Protein AF-A0A8H5ZUM3-F1 (afdb_monomer_lite)

InterPro domains:
  IPR021860 Peptidase S12, Pab87-related, C-terminal [PF11954] (28-129)

Sequence (135 aa):
GKVEGRRAALARARERLYPEVPCPVVLPALGIQEYGGRYWHPGYGGMELVVGADGEGLIGDRLCQEFSMLIVMEHVSGEFWLARLQEKNKDPRDHEVVRAEFRLGPDGVREVGVGLEPTMNGELIWFQRIEQSST

Structure (mmCIF, N/CA/C/O backbone):
data_AF-A0A8H5ZUM3-F1
#
_entry.id   AF-A0A8H5ZUM3-F1
#
loop_
_atom_site.group_PDB
_atom_site.id
_atom_site.type_symbol
_atom_site.label_atom_id
_atom_site.label_alt_id
_atom_site.label_comp_id
_atom_site.label_asym_id
_atom_site.label_entity_id
_atom_site.label_seq_id
_atom_site.pdbx_PDB_ins_code
_atom_site.Cartn_x
_atom_site.Cartn_y
_atom_site.Cartn_z
_atom_site.occupancy
_atom_site.B_iso_or_equiv
_atom_site.auth_seq_id
_atom_site.auth_comp_id
_atom_site.auth_asym_id
_atom_site.auth_atom_id
_atom_site.pdbx_PDB_model_num
ATOM 1 N N . GLY A 1 1 ? 16.540 -9.719 -23.676 1.00 77.00 1 GLY A N 1
ATOM 2 C CA . GLY A 1 1 ? 17.548 -10.126 -22.646 1.00 77.00 1 GLY A CA 1
ATOM 3 C C . GLY A 1 1 ? 16.947 -10.181 -21.238 1.00 77.00 1 GLY A C 1
ATOM 4 O O . GLY A 1 1 ? 15.783 -9.838 -21.094 1.00 77.00 1 GLY A O 1
ATOM 5 N N . LYS A 1 2 ? 17.688 -10.581 -20.182 1.00 76.69 2 LYS A N 1
ATOM 6 C CA . LYS A 1 2 ? 17.141 -10.732 -18.800 1.00 76.69 2 LYS A CA 1
ATOM 7 C C . LYS A 1 2 ? 16.467 -9.454 -18.258 1.00 76.69 2 LYS A C 1
ATOM 9 O O . LYS A 1 2 ? 15.422 -9.538 -17.623 1.00 76.69 2 LYS A O 1
ATOM 14 N N . VAL A 1 3 ? 17.030 -8.280 -18.560 1.00 81.56 3 VAL A N 1
ATOM 15 C CA . VAL A 1 3 ? 16.475 -6.960 -18.183 1.00 81.56 3 VAL A CA 1
ATOM 16 C C . VAL A 1 3 ? 15.137 -6.684 -18.876 1.00 81.56 3 VAL A C 1
ATOM 18 O O . VAL A 1 3 ? 14.167 -6.287 -18.243 1.00 81.56 3 VAL A O 1
ATOM 21 N N . GLU A 1 4 ? 15.068 -6.945 -20.176 1.00 83.88 4 GLU A N 1
ATOM 22 C CA . GLU A 1 4 ? 13.864 -6.749 -20.989 1.00 83.88 4 GLU A CA 1
ATOM 23 C C . GLU A 1 4 ? 12.719 -7.672 -20.551 1.00 83.88 4 GLU A C 1
ATOM 25 O O . GLU A 1 4 ? 11.582 -7.226 -20.429 1.00 83.88 4 GLU A O 1
ATOM 30 N N . GLY A 1 5 ? 13.035 -8.927 -20.208 1.00 89.31 5 GLY A N 1
ATOM 31 C CA . GLY A 1 5 ? 12.064 -9.864 -19.641 1.00 89.31 5 GLY A CA 1
ATOM 32 C C . GLY A 1 5 ? 11.490 -9.388 -18.302 1.00 89.31 5 GLY A C 1
ATOM 33 O O . GLY A 1 5 ? 10.281 -9.466 -18.094 1.00 89.31 5 GLY A O 1
ATOM 34 N N . ARG A 1 6 ? 12.327 -8.826 -17.416 1.00 89.38 6 ARG A N 1
ATOM 35 C CA . ARG A 1 6 ? 11.865 -8.236 -16.147 1.00 89.38 6 ARG A CA 1
ATOM 36 C C . ARG A 1 6 ? 10.946 -7.038 -16.379 1.00 89.38 6 ARG A C 1
ATOM 38 O O . ARG A 1 6 ? 9.878 -6.977 -15.781 1.00 89.38 6 ARG A O 1
ATOM 45 N N . ARG A 1 7 ? 11.317 -6.116 -17.269 1.00 93.19 7 ARG A N 1
ATOM 46 C CA . ARG A 1 7 ? 10.486 -4.941 -17.589 1.00 93.19 7 ARG A CA 1
ATOM 47 C C . ARG A 1 7 ? 9.143 -5.336 -18.201 1.00 93.19 7 ARG A C 1
ATOM 49 O O . ARG A 1 7 ? 8.120 -4.772 -17.829 1.00 93.19 7 ARG A O 1
ATOM 56 N N . ALA A 1 8 ? 9.120 -6.350 -19.068 1.00 91.50 8 ALA A N 1
ATOM 57 C CA . ALA A 1 8 ? 7.873 -6.903 -19.595 1.00 91.50 8 ALA A CA 1
ATOM 58 C C . ALA A 1 8 ? 6.989 -7.511 -18.489 1.00 91.50 8 ALA A C 1
ATOM 60 O O . ALA A 1 8 ? 5.770 -7.349 -18.518 1.00 91.50 8 ALA A O 1
ATOM 61 N N . ALA A 1 9 ? 7.590 -8.169 -17.491 1.00 91.06 9 ALA A N 1
ATOM 62 C CA . ALA A 1 9 ? 6.862 -8.706 -16.342 1.00 91.06 9 ALA A CA 1
ATOM 63 C C . ALA A 1 9 ? 6.303 -7.608 -15.418 1.00 91.06 9 ALA A C 1
ATOM 65 O O . ALA A 1 9 ? 5.196 -7.763 -14.905 1.00 91.06 9 ALA A O 1
ATOM 66 N N . LEU A 1 10 ? 7.032 -6.502 -15.228 1.00 94.12 10 LEU A N 1
ATOM 67 C CA . LEU A 1 10 ? 6.560 -5.332 -14.477 1.00 94.12 10 LEU A CA 1
ATOM 68 C C . LEU A 1 10 ? 5.418 -4.608 -15.203 1.00 94.12 10 LEU A C 1
ATOM 70 O O . LEU A 1 10 ? 4.454 -4.189 -14.568 1.00 94.12 10 LEU A O 1
ATOM 74 N N . ALA A 1 11 ? 5.483 -4.517 -16.533 1.00 92.56 11 ALA A N 1
ATOM 75 C CA . ALA A 1 11 ? 4.420 -3.922 -17.344 1.00 92.56 11 ALA A CA 1
ATOM 76 C C . ALA A 1 11 ? 3.098 -4.710 -17.284 1.00 92.56 11 ALA A C 1
ATOM 78 O O . ALA A 1 11 ? 2.040 -4.123 -17.464 1.00 92.56 11 ALA A O 1
ATOM 79 N N . ARG A 1 12 ? 3.158 -6.020 -17.007 1.00 95.00 12 ARG A N 1
ATOM 80 C CA . ARG A 1 12 ? 1.996 -6.917 -16.847 1.00 95.00 12 ARG A CA 1
ATOM 81 C C . ARG A 1 12 ? 1.747 -7.312 -15.391 1.00 95.00 12 ARG A C 1
ATOM 83 O O . ARG A 1 12 ? 1.259 -8.404 -15.096 1.00 95.00 12 ARG A O 1
ATOM 90 N N . ALA A 1 13 ? 2.198 -6.483 -14.450 1.00 95.56 13 ALA A N 1
ATOM 91 C CA . ALA A 1 13 ? 2.144 -6.831 -13.038 1.00 95.56 13 ALA A CA 1
ATOM 92 C C . ALA A 1 13 ? 0.705 -6.969 -12.531 1.00 95.56 13 ALA A C 1
ATOM 94 O O . ALA A 1 13 ? 0.452 -7.876 -11.746 1.00 95.56 13 ALA A O 1
ATOM 95 N N . ARG A 1 14 ? -0.235 -6.139 -13.007 1.00 95.88 14 ARG A N 1
ATOM 96 C CA . ARG A 1 14 ? -1.648 -6.217 -12.610 1.00 95.88 14 ARG A CA 1
ATOM 97 C C . ARG A 1 14 ? -2.236 -7.587 -12.932 1.00 95.88 14 ARG A C 1
ATOM 99 O O . ARG A 1 1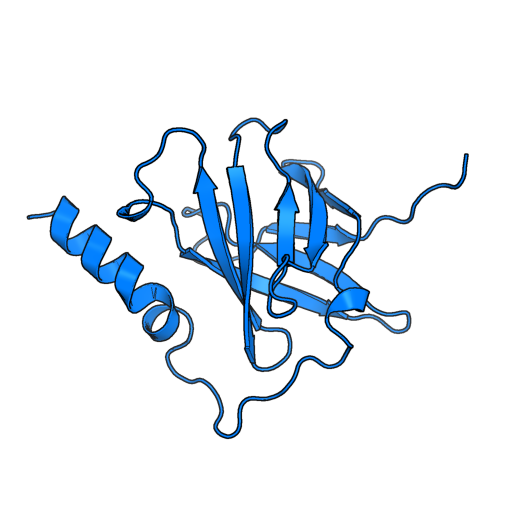4 ? -2.712 -8.260 -12.027 1.00 95.88 14 ARG A O 1
ATOM 106 N N . GLU A 1 15 ? -2.117 -8.035 -14.178 1.00 96.25 15 GLU A N 1
ATOM 107 C CA . GLU A 1 15 ? -2.651 -9.324 -14.634 1.00 96.25 15 GLU A CA 1
ATOM 108 C C . GLU A 1 15 ? -1.920 -10.506 -13.989 1.00 96.25 15 GLU A C 1
ATOM 110 O O . GLU A 1 15 ? -2.506 -11.558 -13.754 1.00 96.25 15 GLU A O 1
ATOM 115 N N . ARG A 1 16 ? -0.626 -10.350 -13.690 1.00 95.88 16 ARG A N 1
ATOM 116 C CA . ARG A 1 16 ? 0.174 -11.407 -13.062 1.00 95.88 16 ARG A CA 1
ATOM 117 C C . ARG A 1 16 ? -0.117 -11.563 -11.569 1.00 95.88 16 ARG A C 1
ATOM 119 O O . ARG A 1 16 ? -0.041 -12.675 -11.059 1.00 95.88 16 ARG A O 1
ATOM 126 N N . LEU A 1 17 ? -0.385 -10.463 -10.866 1.00 95.75 17 LEU A N 1
ATOM 127 C CA . LEU A 1 17 ? -0.669 -10.459 -9.428 1.00 95.75 17 LEU A CA 1
ATOM 128 C C . LEU A 1 17 ? -2.147 -10.727 -9.130 1.00 95.75 17 LEU A C 1
ATOM 130 O O . LEU A 1 17 ? -2.451 -11.340 -8.110 1.00 95.75 17 LEU A O 1
ATOM 134 N N . TYR A 1 18 ? -3.037 -10.304 -10.028 1.00 95.88 18 TYR A N 1
ATOM 135 C CA . TYR A 1 18 ? -4.481 -10.482 -9.934 1.00 95.88 18 TYR A CA 1
ATOM 136 C C . TYR A 1 18 ? -5.028 -11.034 -11.263 1.00 95.88 18 TYR A C 1
ATOM 138 O O . TYR A 1 18 ? -5.638 -10.294 -12.035 1.00 95.88 18 TYR A O 1
ATOM 146 N N . PRO A 1 19 ? -4.801 -12.327 -11.562 1.00 95.62 19 PRO A N 1
ATOM 147 C CA . PRO A 1 19 ? -5.248 -12.934 -12.819 1.00 95.62 19 PRO A CA 1
ATOM 148 C C . PRO A 1 19 ? -6.774 -13.076 -12.919 1.00 95.62 19 PRO A C 1
ATOM 150 O O . PRO A 1 19 ? -7.311 -13.166 -14.019 1.00 95.62 19 PRO A O 1
ATOM 153 N N . GLU A 1 20 ? -7.473 -13.079 -11.782 1.00 94.62 20 GLU A N 1
ATOM 154 C CA . GLU A 1 20 ? -8.915 -13.322 -11.681 1.00 94.62 20 GLU A CA 1
ATOM 155 C C . GLU A 1 20 ? -9.608 -12.159 -10.956 1.00 94.62 20 GLU A C 1
ATOM 157 O O . GLU A 1 20 ? -10.043 -12.276 -9.811 1.00 94.62 20 GLU A O 1
ATOM 162 N N . VAL A 1 21 ? -9.680 -10.995 -11.611 1.00 95.31 21 VAL A N 1
ATOM 163 C CA . VAL A 1 21 ? -10.431 -9.843 -11.086 1.00 95.31 21 VAL A CA 1
ATOM 164 C C . VAL A 1 21 ? -11.928 -10.020 -11.390 1.00 95.31 21 VAL A C 1
ATOM 166 O O . VAL A 1 21 ? -12.277 -10.266 -12.549 1.00 95.31 21 VAL A O 1
ATOM 169 N N . PRO A 1 22 ? -12.828 -9.877 -10.397 1.00 94.38 22 PRO A N 1
ATOM 170 C CA . PRO A 1 22 ? -14.271 -9.950 -10.619 1.00 94.38 22 PRO A CA 1
ATOM 171 C C . PRO A 1 22 ? -14.786 -8.929 -11.645 1.00 94.38 22 PRO A C 1
ATOM 173 O O . PRO A 1 22 ? -14.266 -7.818 -11.753 1.00 94.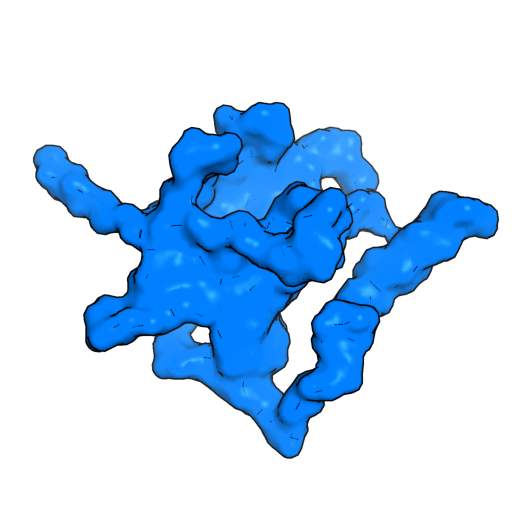38 22 PRO A O 1
ATOM 176 N N . CYS A 1 23 ? -15.854 -9.291 -12.362 1.00 92.50 23 CYS A N 1
ATOM 177 C CA . CYS A 1 23 ? -16.579 -8.406 -13.274 1.00 92.50 23 CYS A CA 1
ATOM 178 C C . CYS A 1 23 ? -18.087 -8.438 -12.937 1.00 92.50 23 CYS A C 1
ATOM 180 O O . CYS A 1 23 ? -18.709 -9.489 -13.108 1.00 92.50 23 CYS A O 1
ATOM 182 N N . PRO A 1 24 ? -18.689 -7.329 -12.458 1.00 93.19 24 PRO A N 1
ATOM 183 C CA . PRO A 1 24 ? -18.063 -6.020 -12.254 1.00 93.19 24 PRO A CA 1
ATOM 184 C C . PRO A 1 24 ? -17.034 -6.020 -11.112 1.00 93.19 24 PRO A C 1
ATOM 186 O O . PRO A 1 24 ? -17.103 -6.845 -10.200 1.00 93.19 24 PRO A O 1
ATOM 189 N N . VAL A 1 25 ? -16.088 -5.077 -11.172 1.00 95.81 25 VAL A N 1
ATOM 190 C CA . VAL A 1 25 ? -15.113 -4.836 -10.097 1.00 95.81 25 VAL A CA 1
ATOM 191 C C . VAL A 1 25 ? -15.864 -4.492 -8.813 1.00 95.81 25 VAL A C 1
ATOM 193 O O . VAL A 1 25 ? -16.780 -3.667 -8.823 1.00 95.81 25 VAL A O 1
ATOM 196 N N . VAL A 1 26 ? -15.474 -5.114 -7.701 1.00 97.44 26 VAL A N 1
ATOM 197 C CA . VAL A 1 26 ? -16.039 -4.791 -6.387 1.00 97.44 26 VAL A CA 1
ATOM 198 C C . VAL A 1 26 ? -15.418 -3.479 -5.922 1.00 97.44 26 VAL A C 1
ATOM 200 O O . VAL A 1 26 ? -14.196 -3.364 -5.895 1.00 97.44 26 VAL A O 1
ATOM 203 N N . LEU A 1 27 ? -16.229 -2.487 -5.564 1.00 96.31 27 LEU A N 1
ATOM 204 C CA . LEU A 1 27 ? -15.727 -1.221 -5.020 1.00 96.31 27 LEU A CA 1
ATOM 205 C C . LEU A 1 27 ? -15.102 -1.426 -3.625 1.00 96.31 27 LEU A C 1
ATOM 207 O O . LEU A 1 27 ? -15.473 -2.387 -2.943 1.00 96.31 27 LEU A O 1
ATOM 211 N N . PRO A 1 28 ? -14.180 -0.550 -3.182 1.00 95.94 28 PRO A N 1
ATOM 212 C CA . PRO A 1 28 ? -13.753 -0.533 -1.786 1.00 95.94 28 PRO A CA 1
ATOM 213 C C . PRO A 1 28 ? -14.963 -0.320 -0.868 1.00 95.94 28 PRO A C 1
ATOM 215 O O . PRO A 1 28 ? -15.919 0.365 -1.243 1.00 95.94 28 PRO A O 1
ATOM 218 N N . ALA A 1 29 ? -14.939 -0.897 0.333 1.00 97.12 29 ALA A N 1
ATOM 219 C CA . ALA A 1 29 ? -16.066 -0.779 1.258 1.00 97.12 29 ALA A CA 1
ATOM 220 C C . ALA A 1 29 ? -16.252 0.650 1.800 1.00 97.12 29 ALA A C 1
ATOM 222 O O . ALA A 1 29 ? -17.362 1.023 2.182 1.00 97.12 29 ALA A O 1
ATOM 223 N N . LEU A 1 30 ? -15.174 1.439 1.847 1.00 96.94 30 LEU A N 1
ATOM 224 C CA . LEU A 1 30 ? -15.166 2.819 2.330 1.00 96.94 30 LEU A CA 1
ATOM 225 C C . LEU A 1 30 ? -14.828 3.801 1.199 1.00 96.94 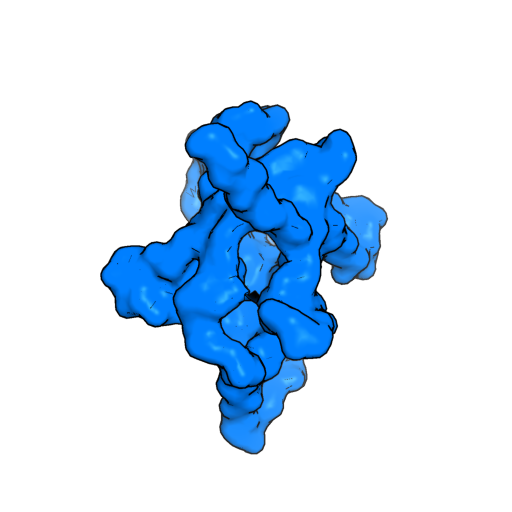30 LEU A C 1
ATOM 227 O O . LEU A 1 30 ? -14.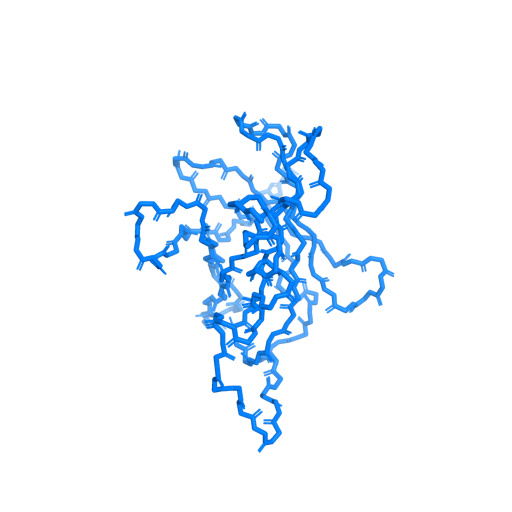326 3.424 0.141 1.00 96.94 30 LEU A O 1
ATOM 231 N N . GLY A 1 31 ? -15.072 5.092 1.430 1.00 95.94 31 GLY A N 1
ATOM 232 C CA . GLY A 1 31 ? -14.556 6.136 0.543 1.00 95.94 31 GLY A CA 1
ATOM 233 C C . GLY A 1 31 ? -13.027 6.192 0.597 1.00 95.94 31 GLY A C 1
ATOM 234 O O . GLY A 1 31 ? -12.443 5.972 1.653 1.00 95.94 31 GLY A O 1
ATOM 235 N N . ILE A 1 32 ? -12.367 6.533 -0.517 1.00 96.12 32 ILE A N 1
ATOM 236 C CA . ILE A 1 32 ? -10.892 6.511 -0.620 1.00 96.12 32 ILE A CA 1
ATOM 237 C C . ILE A 1 32 ? -10.179 7.327 0.476 1.00 96.12 32 ILE A C 1
ATOM 239 O O . ILE A 1 32 ? -9.105 6.948 0.933 1.00 96.12 32 ILE A O 1
ATOM 243 N N . GLN A 1 33 ? -10.807 8.405 0.955 1.00 96.19 33 GLN A N 1
ATOM 244 C CA . GLN A 1 33 ? -10.283 9.250 2.033 1.00 96.19 33 GLN A CA 1
ATOM 245 C C . GLN A 1 33 ? -10.115 8.491 3.361 1.00 96.19 33 GLN A C 1
ATOM 247 O O . GLN A 1 33 ? -9.183 8.768 4.110 1.00 96.19 33 GLN A O 1
ATOM 252 N N . GLU A 1 34 ? -10.962 7.494 3.630 1.00 97.00 34 GLU A N 1
ATOM 253 C CA . GLU A 1 34 ? -10.931 6.702 4.869 1.00 97.00 34 GLU A CA 1
ATOM 254 C C . GLU A 1 34 ? -9.709 5.775 4.952 1.00 97.00 34 GLU A C 1
ATOM 256 O O . GLU A 1 34 ? -9.296 5.374 6.041 1.00 97.00 34 GLU A O 1
ATOM 261 N N . TYR A 1 35 ? -9.101 5.460 3.805 1.00 97.56 35 TYR A N 1
ATOM 262 C CA . TYR A 1 35 ? -7.856 4.695 3.711 1.00 97.56 35 TYR A CA 1
ATOM 263 C C . TYR A 1 35 ? -6.613 5.552 3.952 1.00 97.56 35 TYR A C 1
ATOM 265 O O . TYR A 1 35 ? -5.527 5.016 4.198 1.00 97.56 35 TYR A O 1
ATOM 273 N N . GLY A 1 36 ? -6.762 6.877 3.927 1.00 96.38 36 GLY A N 1
ATOM 274 C CA . GLY A 1 36 ? -5.718 7.803 4.328 1.00 96.38 36 GLY A CA 1
ATOM 275 C C . GLY A 1 36 ? -5.387 7.707 5.820 1.00 96.38 36 GLY A C 1
ATOM 276 O O . GLY A 1 36 ? -6.168 7.227 6.653 1.00 96.38 36 GLY A O 1
ATOM 277 N N . GLY A 1 37 ? -4.196 8.183 6.166 1.00 95.56 37 GLY A N 1
ATOM 278 C CA . GLY A 1 37 ? -3.721 8.268 7.541 1.00 95.56 37 GLY A CA 1
ATOM 279 C C . GLY A 1 37 ? -2.332 7.677 7.732 1.00 95.56 37 GLY A C 1
ATOM 280 O O . GLY A 1 37 ? -1.625 7.339 6.782 1.00 95.56 37 GLY A O 1
ATOM 281 N N . ARG A 1 38 ? -1.928 7.572 8.998 1.00 96.56 38 ARG A N 1
ATOM 282 C CA . ARG A 1 38 ? -0.587 7.127 9.377 1.00 96.56 38 ARG A CA 1
ATOM 283 C C . ARG A 1 38 ? -0.605 5.659 9.759 1.00 96.56 38 ARG A C 1
ATOM 285 O O . ARG A 1 38 ? -1.450 5.213 10.532 1.00 96.56 38 ARG A O 1
ATOM 292 N N . TYR A 1 39 ? 0.376 4.939 9.244 1.00 97.38 39 TYR A N 1
ATOM 293 C CA . TYR A 1 39 ? 0.559 3.516 9.446 1.00 97.38 39 TYR A CA 1
ATOM 294 C C . TYR A 1 39 ? 1.973 3.245 9.948 1.00 97.38 39 TYR A C 1
ATOM 296 O O . TYR A 1 39 ? 2.921 3.932 9.562 1.00 97.38 39 TYR A O 1
ATOM 304 N N . TRP A 1 40 ? 2.136 2.253 10.818 1.00 97.31 40 TRP A N 1
ATOM 305 C CA . TRP A 1 40 ? 3.419 1.952 11.439 1.00 97.31 40 TRP A CA 1
ATOM 306 C C . TRP A 1 40 ? 3.665 0.454 11.588 1.00 97.31 40 TRP A C 1
ATOM 308 O O . TRP A 1 40 ? 2.755 -0.324 11.873 1.00 97.31 40 TRP A O 1
ATOM 318 N N . HIS A 1 41 ? 4.924 0.059 11.422 1.00 97.00 41 HIS A N 1
ATOM 319 C CA . HIS A 1 41 ? 5.396 -1.295 11.674 1.00 97.00 41 HIS A CA 1
ATOM 320 C C . HIS A 1 41 ? 6.753 -1.262 12.406 1.00 97.00 41 HIS A C 1
ATOM 322 O O . HIS A 1 41 ? 7.641 -0.513 11.988 1.00 97.00 41 HIS A O 1
ATOM 328 N N . PRO A 1 42 ? 6.986 -2.110 13.430 1.00 95.06 42 PRO A N 1
ATOM 329 C CA . PRO A 1 42 ? 8.198 -2.064 14.259 1.00 95.06 42 PRO A CA 1
ATOM 330 C C . PRO A 1 42 ? 9.507 -2.244 13.487 1.00 95.06 42 PRO A C 1
ATOM 332 O O . PRO A 1 42 ? 10.500 -1.605 13.812 1.00 95.06 42 PRO A O 1
ATOM 335 N N . GLY A 1 43 ? 9.507 -3.087 12.454 1.00 93.69 43 GLY A N 1
ATOM 336 C CA . GLY A 1 43 ? 10.686 -3.341 11.617 1.00 93.69 43 GLY A CA 1
ATOM 337 C C . GLY A 1 43 ? 10.787 -2.491 10.347 1.00 93.69 43 GLY A C 1
ATOM 338 O O . GLY A 1 43 ? 11.824 -2.510 9.704 1.00 93.69 43 GLY A O 1
ATOM 339 N N . TYR A 1 44 ? 9.728 -1.766 9.962 1.00 94.00 44 TYR A N 1
ATOM 340 C CA . TYR A 1 44 ? 9.676 -1.047 8.674 1.00 94.00 44 TYR A CA 1
ATOM 341 C C . TYR A 1 44 ? 9.339 0.444 8.834 1.00 94.00 44 TYR A C 1
ATOM 343 O O . TYR A 1 44 ? 9.226 1.160 7.838 1.00 94.00 44 TYR A O 1
ATOM 351 N N . GLY A 1 45 ? 9.174 0.933 10.061 1.00 94.50 45 GLY A N 1
ATOM 352 C CA . GLY A 1 45 ? 8.913 2.338 10.342 1.00 94.50 45 GLY A CA 1
ATOM 353 C C . GLY A 1 45 ? 7.518 2.803 9.919 1.00 94.50 45 GLY A C 1
ATOM 354 O O . GLY A 1 45 ? 6.583 2.012 9.778 1.00 94.50 45 GLY A O 1
ATOM 355 N N . GLY A 1 46 ? 7.388 4.119 9.760 1.00 94.19 46 GLY A N 1
ATOM 356 C CA . GLY A 1 46 ? 6.130 4.788 9.436 1.00 94.19 46 GLY A CA 1
ATOM 357 C C . GLY A 1 46 ? 5.875 4.922 7.935 1.00 94.19 46 GLY A C 1
ATOM 358 O O . GLY A 1 46 ? 6.806 4.949 7.128 1.00 94.19 46 GLY A O 1
ATOM 359 N N . MET A 1 47 ? 4.601 5.031 7.581 1.00 94.94 47 MET A N 1
ATOM 360 C CA . MET A 1 47 ? 4.105 5.369 6.253 1.00 94.94 47 MET A CA 1
ATOM 361 C C . MET A 1 47 ? 2.826 6.191 6.407 1.00 94.94 47 MET A C 1
ATOM 363 O O . MET A 1 47 ? 1.866 5.726 7.016 1.00 94.94 47 MET A O 1
ATOM 367 N N . GLU A 1 48 ? 2.804 7.403 5.865 1.00 95.94 48 GLU A N 1
ATOM 368 C CA . GLU A 1 48 ? 1.587 8.214 5.788 1.00 95.94 48 GLU A CA 1
ATOM 369 C C . GLU A 1 48 ? 0.989 8.086 4.391 1.00 95.94 48 GLU A C 1
ATOM 371 O O . GLU A 1 48 ? 1.667 8.396 3.413 1.00 95.94 48 GLU A O 1
ATOM 376 N N . LEU A 1 49 ? -0.248 7.589 4.309 1.00 97.62 49 LEU A N 1
ATOM 377 C CA . LEU A 1 49 ? -1.015 7.488 3.072 1.00 97.62 49 LEU A CA 1
ATOM 378 C C . LEU A 1 49 ? -1.913 8.715 2.921 1.00 97.62 49 LEU A C 1
ATOM 380 O O . LEU A 1 49 ? -2.706 9.028 3.812 1.00 97.62 49 LEU A O 1
ATOM 384 N N . VAL A 1 50 ? -1.834 9.360 1.763 1.00 97.75 50 VAL A N 1
ATOM 385 C CA . VAL A 1 50 ? -2.705 10.470 1.358 1.00 97.75 50 VAL A CA 1
ATOM 386 C C . VAL A 1 50 ? -3.344 10.166 0.010 1.00 97.75 50 VAL A C 1
ATOM 388 O O . VAL A 1 50 ? -2.783 9.412 -0.782 1.00 97.75 50 VAL A O 1
ATOM 391 N N . VAL A 1 51 ? -4.505 10.750 -0.277 1.00 97.75 51 VAL A N 1
ATOM 392 C CA . VAL A 1 51 ? -5.126 10.611 -1.600 1.00 97.75 51 VAL A CA 1
ATOM 393 C C . VAL A 1 51 ? -4.283 11.337 -2.647 1.00 97.75 51 VAL A C 1
ATOM 395 O O . VAL A 1 51 ? -3.823 12.459 -2.423 1.00 97.75 51 VAL A O 1
ATOM 398 N N . GLY A 1 52 ? -4.054 10.670 -3.778 1.00 94.75 52 GLY A N 1
ATOM 399 C CA . GLY A 1 52 ? -3.329 11.225 -4.914 1.00 94.75 52 GLY A CA 1
ATOM 400 C C . GLY A 1 52 ? -4.008 12.476 -5.471 1.00 94.75 52 GLY A C 1
ATOM 401 O O . GLY A 1 52 ? -5.205 12.691 -5.294 1.00 94.75 52 GLY A O 1
ATOM 402 N N . ALA A 1 53 ? -3.243 13.315 -6.172 1.00 90.62 53 ALA A N 1
ATOM 403 C CA . ALA A 1 53 ? -3.765 14.562 -6.739 1.00 90.62 53 ALA A CA 1
ATOM 404 C C . ALA A 1 53 ? -4.872 14.345 -7.793 1.00 90.62 53 ALA A C 1
ATOM 406 O O . ALA A 1 53 ? -5.657 15.254 -8.048 1.00 90.62 53 ALA A O 1
ATOM 407 N N . ASP A 1 54 ? -4.928 13.156 -8.396 1.00 89.69 54 ASP A N 1
ATOM 408 C CA . ASP A 1 54 ? -5.976 12.718 -9.323 1.00 89.69 54 ASP A CA 1
ATOM 409 C C . ASP A 1 54 ? -7.268 12.263 -8.620 1.00 89.69 54 ASP A C 1
ATOM 411 O O . ASP A 1 54 ? -8.313 12.180 -9.259 1.00 89.69 54 ASP A O 1
ATOM 415 N N . GLY A 1 55 ? -7.222 12.012 -7.309 1.00 90.00 55 GLY A N 1
ATOM 416 C CA . GLY A 1 55 ? -8.353 11.522 -6.525 1.00 90.00 55 GLY A CA 1
ATOM 417 C C . GLY A 1 55 ? -8.643 10.025 -6.677 1.00 90.00 55 GLY A C 1
ATOM 418 O O . GLY A 1 55 ? -9.623 9.557 -6.098 1.00 90.00 55 GLY A O 1
ATOM 419 N N . GLU A 1 56 ? -7.825 9.274 -7.421 1.00 88.12 56 GLU A N 1
ATOM 420 C CA . GLU A 1 56 ? -8.115 7.877 -7.786 1.00 88.12 56 GLU A CA 1
ATOM 421 C C . GLU A 1 56 ? -7.302 6.850 -6.982 1.00 88.12 56 GLU A C 1
ATOM 423 O O . GLU A 1 56 ? -7.705 5.692 -6.861 1.00 88.12 56 GLU A O 1
ATOM 428 N N . GLY A 1 57 ? -6.171 7.265 -6.405 1.00 95.75 57 GLY A N 1
ATOM 429 C CA . GLY A 1 57 ? -5.252 6.385 -5.680 1.00 95.75 57 GLY A CA 1
ATOM 430 C C . GLY A 1 57 ? -4.761 6.946 -4.348 1.00 95.75 57 GLY A C 1
ATOM 431 O O . GLY A 1 57 ? -5.158 8.027 -3.908 1.00 95.75 57 GLY A O 1
ATOM 432 N N . LEU A 1 58 ? -3.859 6.201 -3.708 1.00 98.38 58 LEU A N 1
ATOM 433 C CA . LEU A 1 58 ? -3.167 6.626 -2.488 1.00 98.38 58 LEU A CA 1
ATOM 434 C C . LEU A 1 58 ? -1.666 6.753 -2.747 1.00 98.38 58 LEU A C 1
ATOM 436 O O . LEU A 1 58 ? -1.090 5.998 -3.528 1.00 98.38 58 LEU A O 1
ATOM 440 N N . ILE A 1 59 ? -1.018 7.687 -2.063 1.00 98.25 59 ILE A N 1
ATOM 441 C CA . ILE A 1 59 ? 0.428 7.887 -2.089 1.00 98.25 59 ILE A CA 1
ATOM 442 C C . ILE A 1 59 ? 0.949 7.761 -0.661 1.00 98.25 59 ILE A C 1
ATOM 444 O O . ILE A 1 59 ? 0.499 8.475 0.230 1.00 98.25 59 ILE A O 1
ATOM 448 N N . GLY A 1 60 ? 1.902 6.855 -0.460 1.00 97.00 60 GLY A N 1
ATOM 449 C CA . GLY A 1 60 ? 2.622 6.645 0.786 1.00 97.00 60 GLY A CA 1
ATOM 450 C C . GLY A 1 60 ? 4.004 7.275 0.772 1.00 97.00 60 GLY A C 1
ATOM 451 O O . GLY A 1 60 ? 4.831 6.909 -0.068 1.00 97.00 60 GLY A O 1
ATOM 452 N N . ASP A 1 61 ? 4.282 8.168 1.722 1.00 93.19 61 ASP A N 1
ATOM 453 C CA . ASP A 1 61 ? 5.630 8.714 1.921 1.00 93.19 61 ASP A CA 1
ATOM 454 C C . ASP A 1 61 ? 6.473 7.785 2.809 1.00 93.19 61 ASP A C 1
ATOM 456 O O . ASP A 1 61 ? 6.124 7.486 3.956 1.00 93.19 61 ASP A O 1
ATOM 460 N N . ARG A 1 62 ? 7.602 7.317 2.263 1.00 94.44 62 ARG A N 1
ATOM 461 C CA . ARG A 1 62 ? 8.643 6.561 2.973 1.00 94.44 62 ARG A CA 1
ATOM 462 C C . ARG A 1 62 ? 10.046 7.078 2.647 1.00 94.44 62 ARG A C 1
ATOM 464 O O . ARG A 1 62 ? 11.021 6.330 2.709 1.00 94.44 62 ARG A O 1
ATOM 471 N N . LEU A 1 63 ? 10.186 8.357 2.305 1.00 92.50 63 LEU A N 1
ATOM 472 C CA . LEU A 1 63 ? 11.460 8.944 1.879 1.00 92.50 63 LEU A CA 1
ATOM 473 C C . LEU A 1 63 ? 12.523 8.962 2.987 1.00 92.50 63 LEU A C 1
ATOM 475 O O . LEU A 1 63 ? 13.713 8.895 2.682 1.00 92.50 63 LEU A O 1
ATOM 479 N N . CYS A 1 64 ? 12.104 8.996 4.253 1.00 89.75 64 CYS A N 1
ATOM 480 C CA . CYS A 1 64 ? 12.990 8.985 5.424 1.00 89.75 64 CYS A CA 1
ATOM 481 C C . CYS A 1 64 ? 13.324 7.576 5.953 1.00 89.75 64 CYS A C 1
ATOM 483 O O . CYS A 1 64 ? 13.957 7.465 7.000 1.00 89.75 64 CYS A O 1
ATOM 485 N N . GLN A 1 65 ? 12.875 6.511 5.283 1.00 89.38 65 GLN A N 1
ATOM 486 C CA . GLN A 1 65 ? 13.172 5.126 5.670 1.00 89.38 65 GLN A CA 1
ATOM 487 C C . GLN A 1 65 ? 14.469 4.628 5.006 1.00 89.38 65 GLN A C 1
ATOM 489 O O . GLN A 1 65 ? 14.985 5.279 4.099 1.00 89.38 65 GLN A O 1
ATOM 494 N N . GLU A 1 66 ? 14.983 3.466 5.438 1.00 86.69 66 GLU A N 1
ATOM 495 C CA . GLU A 1 66 ? 16.237 2.865 4.931 1.00 86.69 66 GLU A CA 1
ATOM 496 C C . GLU A 1 66 ? 16.289 2.803 3.397 1.00 86.69 66 GLU A C 1
ATOM 498 O O . GLU A 1 66 ? 17.278 3.200 2.781 1.00 86.69 66 GLU A O 1
ATOM 503 N N . PHE A 1 67 ? 15.182 2.387 2.781 1.00 85.94 67 PHE A N 1
ATOM 504 C CA . PHE A 1 67 ? 14.970 2.490 1.344 1.00 85.94 67 PHE A CA 1
ATOM 505 C C . PHE A 1 67 ? 14.009 3.644 1.055 1.00 85.94 67 PHE A C 1
ATOM 507 O O . PHE A 1 67 ? 12.791 3.496 1.179 1.00 85.94 67 PHE A O 1
ATOM 514 N N . SER A 1 68 ? 14.559 4.796 0.662 1.00 93.56 68 SER A N 1
ATOM 515 C CA . SER A 1 68 ? 13.772 5.979 0.306 1.00 93.56 68 SER A CA 1
ATOM 516 C C . SER A 1 68 ? 12.907 5.712 -0.927 1.00 93.56 68 SER A C 1
ATOM 518 O O . SER A 1 68 ? 13.420 5.583 -2.043 1.00 93.56 68 SER A O 1
ATOM 520 N N . MET A 1 69 ? 11.590 5.680 -0.743 1.00 95.56 69 MET A N 1
ATOM 521 C CA . MET A 1 69 ? 10.634 5.450 -1.826 1.00 95.56 69 MET A CA 1
ATOM 522 C C . MET A 1 69 ? 9.313 6.185 -1.593 1.00 95.56 69 MET A C 1
ATOM 524 O O . MET A 1 69 ? 8.958 6.483 -0.452 1.00 95.56 69 MET A O 1
ATOM 528 N N . LEU A 1 70 ? 8.575 6.421 -2.677 1.00 97.25 70 LEU A N 1
ATOM 529 C CA . LEU A 1 70 ? 7.132 6.654 -2.618 1.00 97.25 70 LEU A CA 1
ATOM 530 C C . LEU A 1 70 ? 6.402 5.350 -2.940 1.00 97.25 70 LEU A C 1
ATOM 532 O O . LEU A 1 70 ? 6.830 4.597 -3.817 1.00 97.25 70 LEU A O 1
ATOM 536 N N . ILE A 1 71 ? 5.292 5.094 -2.258 1.00 97.62 71 ILE A N 1
ATOM 537 C CA . ILE A 1 71 ? 4.412 3.960 -2.549 1.00 97.62 71 ILE A CA 1
ATOM 538 C C . ILE A 1 71 ? 3.155 4.497 -3.219 1.00 97.62 71 ILE A C 1
ATOM 540 O O . ILE A 1 71 ? 2.352 5.154 -2.573 1.00 97.62 71 ILE A O 1
ATOM 544 N N . VAL A 1 72 ? 2.976 4.229 -4.510 1.00 9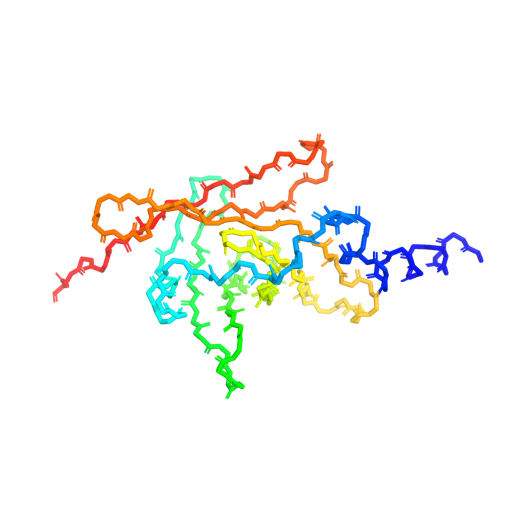7.94 72 VAL A N 1
ATOM 545 C CA . VAL A 1 72 ? 1.776 4.664 -5.245 1.00 97.94 72 VAL A CA 1
ATOM 546 C C . VAL A 1 72 ? 0.818 3.494 -5.365 1.00 97.94 72 VAL A C 1
ATOM 548 O O . VAL A 1 72 ? 1.189 2.459 -5.922 1.00 97.94 72 VAL A O 1
ATOM 551 N N . MET A 1 73 ? -0.389 3.649 -4.828 1.00 98.38 73 MET A N 1
ATOM 552 C CA . MET A 1 73 ? -1.378 2.588 -4.723 1.00 98.38 73 MET A CA 1
ATOM 553 C C . MET A 1 73 ? -2.560 2.815 -5.659 1.00 98.38 73 MET A C 1
ATOM 555 O O . MET A 1 73 ? -3.134 3.901 -5.693 1.00 98.38 73 MET A O 1
ATOM 559 N N . GLU A 1 74 ? -2.942 1.758 -6.369 1.00 97.38 74 GLU A N 1
ATOM 560 C CA . GLU A 1 74 ? -4.058 1.735 -7.319 1.00 97.38 74 GLU A CA 1
ATOM 561 C C . GLU A 1 74 ? -5.050 0.646 -6.909 1.00 97.38 74 GLU A C 1
ATOM 563 O O . GLU A 1 74 ? -4.650 -0.477 -6.577 1.00 97.38 74 GLU A O 1
ATOM 568 N N . HIS A 1 75 ? -6.343 0.967 -6.925 1.00 97.81 75 HIS A N 1
ATOM 569 C CA . HIS A 1 75 ? -7.384 0.011 -6.566 1.00 97.81 75 HIS A CA 1
ATOM 570 C C . HIS A 1 75 ? -7.490 -1.116 -7.600 1.00 97.81 75 HIS A C 1
ATOM 572 O O . HIS A 1 75 ? -7.415 -0.905 -8.816 1.00 97.81 75 HIS A O 1
ATOM 578 N N . VAL A 1 76 ? -7.672 -2.346 -7.114 1.00 97.62 76 VAL A N 1
ATOM 579 C CA . VAL A 1 76 ? -7.926 -3.504 -7.975 1.00 97.62 76 VAL A CA 1
ATOM 580 C C . VAL A 1 76 ? -9.370 -3.958 -7.856 1.00 97.62 76 VAL A C 1
ATOM 582 O O . VAL A 1 76 ? -10.078 -3.946 -8.859 1.00 97.62 76 VAL A O 1
ATOM 585 N N . SER A 1 77 ? -9.781 -4.402 -6.667 1.00 97.88 77 SER A N 1
ATOM 586 C CA . SER A 1 77 ? -11.145 -4.851 -6.360 1.00 97.88 77 SER A CA 1
ATOM 587 C C . SER A 1 77 ? -11.281 -5.074 -4.854 1.00 97.88 77 SER A C 1
ATOM 589 O O . SER A 1 77 ? -10.388 -5.650 -4.241 1.00 97.88 77 SER A O 1
ATOM 591 N N . GLY A 1 78 ? -12.402 -4.677 -4.253 1.00 97.50 78 GLY A N 1
ATOM 592 C CA . GLY A 1 78 ? -12.628 -4.758 -2.808 1.00 97.50 78 GLY A CA 1
ATOM 593 C C . GLY A 1 78 ? -11.492 -4.083 -2.043 1.00 97.50 78 GLY A C 1
ATOM 594 O O . GLY A 1 78 ? -11.128 -2.951 -2.352 1.00 97.50 78 GLY A O 1
ATOM 595 N N . GLU A 1 79 ? -10.878 -4.816 -1.117 1.00 98.00 79 GLU A N 1
ATOM 596 C CA . GLU A 1 79 ? -9.743 -4.339 -0.317 1.00 98.00 79 GLU A CA 1
ATOM 597 C C . GLU A 1 79 ? -8.373 -4.738 -0.892 1.00 98.00 79 GLU A C 1
ATOM 599 O O . GLU A 1 79 ? -7.361 -4.656 -0.196 1.00 98.00 79 GLU A O 1
ATOM 604 N N . PHE A 1 80 ? -8.326 -5.162 -2.160 1.00 98.06 80 PHE A N 1
ATOM 605 C CA . PHE A 1 80 ? -7.103 -5.528 -2.873 1.00 98.06 80 PHE A CA 1
ATOM 606 C C . PHE A 1 80 ? -6.636 -4.388 -3.780 1.00 98.06 80 PHE A C 1
ATOM 608 O O . PHE A 1 80 ? -7.407 -3.824 -4.563 1.00 98.06 80 PHE A O 1
ATOM 615 N N . TRP A 1 81 ? -5.347 -4.076 -3.683 1.00 98.25 81 TRP A N 1
ATOM 616 C CA . TRP A 1 81 ? -4.688 -2.947 -4.328 1.00 98.25 81 TRP A CA 1
ATOM 617 C C . TRP A 1 81 ? -3.362 -3.390 -4.961 1.00 98.25 81 TRP A C 1
ATOM 619 O O . TRP A 1 81 ? -2.774 -4.425 -4.621 1.00 98.25 81 TRP A O 1
ATOM 629 N N . LEU A 1 82 ? -2.869 -2.594 -5.901 1.00 97.88 82 LEU A N 1
ATOM 630 C CA . LEU A 1 82 ? -1.482 -2.635 -6.352 1.00 97.88 82 LEU A CA 1
ATOM 631 C C . LEU A 1 82 ? -0.698 -1.552 -5.632 1.00 97.88 82 LEU A C 1
ATOM 633 O O . LEU A 1 82 ? -1.228 -0.477 -5.391 1.00 97.88 82 LEU A O 1
ATOM 637 N N . ALA A 1 83 ? 0.572 -1.817 -5.355 1.00 98.12 83 ALA A N 1
ATOM 638 C CA . ALA A 1 83 ? 1.524 -0.826 -4.881 1.00 98.12 83 ALA A CA 1
ATOM 639 C C . ALA A 1 83 ? 2.727 -0.785 -5.824 1.00 98.12 83 ALA A C 1
ATOM 641 O O . ALA A 1 83 ? 3.392 -1.797 -6.049 1.00 98.12 83 ALA A O 1
ATOM 642 N N . ARG A 1 84 ? 3.024 0.392 -6.371 1.00 97.69 84 ARG A N 1
ATOM 643 C CA . ARG A 1 84 ? 4.253 0.661 -7.115 1.00 97.69 84 ARG A CA 1
ATOM 644 C C . ARG A 1 84 ? 5.282 1.271 -6.174 1.00 97.69 84 ARG A C 1
ATOM 646 O O . ARG A 1 84 ? 5.048 2.345 -5.622 1.00 97.69 84 ARG A O 1
ATOM 653 N N . LEU A 1 85 ? 6.418 0.597 -6.022 1.00 97.00 85 LEU A N 1
ATOM 654 C CA . LEU A 1 85 ? 7.521 1.014 -5.159 1.00 97.00 85 LEU A CA 1
ATOM 655 C C . LEU A 1 85 ? 8.465 1.919 -5.955 1.00 97.00 85 LEU A C 1
ATOM 657 O O . LEU A 1 85 ? 9.349 1.452 -6.682 1.00 97.00 85 LEU A O 1
ATOM 661 N N . GLN A 1 86 ? 8.248 3.227 -5.854 1.00 96.88 86 GLN A N 1
ATOM 662 C CA . GLN A 1 86 ? 9.041 4.232 -6.551 1.00 96.88 86 GLN A CA 1
ATOM 663 C C . GLN A 1 86 ? 10.299 4.566 -5.749 1.00 96.88 86 GLN A C 1
ATOM 665 O O . GLN A 1 86 ? 10.386 5.600 -5.086 1.00 96.88 86 GLN A O 1
ATOM 670 N N . GLU A 1 87 ? 11.270 3.655 -5.780 1.00 95.56 87 GLU A N 1
ATOM 671 C CA . GLU A 1 87 ? 12.577 3.865 -5.157 1.00 95.56 87 GLU A CA 1
ATOM 672 C C . GLU A 1 87 ? 13.285 5.084 -5.763 1.00 95.56 87 GLU A C 1
ATOM 674 O O . GLU A 1 87 ? 13.356 5.262 -6.989 1.00 95.56 87 GLU A O 1
ATOM 679 N N . LYS A 1 88 ? 13.840 5.926 -4.888 1.00 93.50 88 LYS A N 1
ATOM 680 C CA . LYS A 1 88 ? 14.588 7.116 -5.286 1.00 93.50 88 LYS A CA 1
ATOM 681 C C . LYS A 1 88 ? 15.797 6.715 -6.138 1.00 93.50 88 LYS A C 1
ATOM 683 O O . LYS A 1 88 ? 16.509 5.769 -5.822 1.00 93.50 88 LYS A O 1
ATOM 688 N N . ASN A 1 89 ? 16.056 7.477 -7.202 1.00 91.88 89 ASN A N 1
ATOM 689 C CA . ASN A 1 89 ? 17.151 7.257 -8.161 1.00 91.88 89 ASN A CA 1
ATOM 690 C C . ASN A 1 89 ? 17.054 5.963 -8.998 1.00 91.88 89 ASN A C 1
ATOM 692 O O . ASN A 1 89 ? 18.020 5.607 -9.673 1.00 91.88 89 ASN A O 1
ATOM 696 N N . LYS A 1 90 ? 15.908 5.272 -8.997 1.00 93.62 90 LYS A N 1
ATOM 697 C CA . LYS A 1 90 ? 15.666 4.092 -9.837 1.00 93.62 90 LYS A CA 1
ATOM 698 C C . LYS A 1 90 ? 14.919 4.477 -11.116 1.00 93.62 90 LYS A C 1
ATOM 700 O O . LYS A 1 90 ? 14.041 5.338 -11.085 1.00 93.62 90 LYS A O 1
ATOM 705 N N . ASP A 1 91 ? 15.263 3.840 -12.237 1.00 94.88 91 ASP A N 1
ATOM 706 C CA . ASP A 1 91 ? 14.533 4.001 -13.503 1.00 94.88 91 ASP A CA 1
ATOM 707 C C . ASP A 1 91 ? 13.057 3.614 -13.283 1.00 94.88 91 ASP A C 1
ATOM 709 O O . ASP A 1 91 ? 12.801 2.525 -12.760 1.00 94.88 91 ASP A O 1
ATOM 713 N N . PRO A 1 92 ? 12.082 4.451 -13.683 1.00 93.19 92 PRO A N 1
ATOM 714 C CA . PRO A 1 92 ? 10.662 4.161 -13.482 1.00 93.19 92 PRO A CA 1
ATOM 715 C C . PRO A 1 92 ? 10.200 2.817 -14.057 1.00 93.19 92 PRO A C 1
ATOM 717 O O . PRO A 1 92 ? 9.263 2.205 -13.549 1.00 93.19 92 PRO A O 1
ATOM 720 N N . ARG A 1 93 ? 10.869 2.318 -15.104 1.00 93.00 93 ARG A N 1
ATOM 721 C CA . ARG A 1 93 ? 10.567 1.015 -15.722 1.00 93.00 93 ARG A CA 1
ATOM 722 C C . ARG A 1 93 ? 11.000 -0.169 -14.865 1.00 93.00 93 ARG A C 1
ATOM 724 O O . ARG A 1 93 ? 10.577 -1.290 -15.134 1.00 93.00 93 ARG A O 1
ATOM 731 N N . ASP A 1 94 ? 11.861 0.079 -13.885 1.00 94.88 94 ASP A N 1
ATOM 732 C CA . ASP A 1 94 ? 12.404 -0.919 -12.972 1.00 94.88 94 ASP A CA 1
ATOM 733 C C . ASP A 1 94 ? 11.781 -0.817 -11.566 1.00 94.88 94 ASP A C 1
ATOM 735 O O . ASP A 1 94 ? 12.133 -1.610 -10.689 1.00 94.88 94 ASP A O 1
ATOM 739 N N . HIS A 1 95 ? 10.858 0.129 -11.334 1.00 95.94 95 HIS A N 1
ATOM 740 C CA . HIS A 1 95 ? 10.059 0.189 -10.105 1.00 95.94 95 HIS A CA 1
ATOM 741 C C . HIS A 1 95 ? 9.245 -1.091 -9.941 1.00 95.94 95 HIS A C 1
ATOM 743 O O . HIS A 1 95 ? 8.527 -1.508 -10.853 1.00 95.94 95 HIS A O 1
ATOM 749 N N . GLU A 1 96 ? 9.357 -1.704 -8.765 1.00 95.69 96 GLU A N 1
ATOM 750 C CA . GLU A 1 96 ? 8.609 -2.917 -8.457 1.00 95.69 96 GLU A CA 1
ATOM 751 C C . GLU A 1 96 ? 7.117 -2.605 -8.344 1.00 95.69 96 GLU A C 1
ATOM 753 O O . GLU A 1 96 ? 6.717 -1.529 -7.893 1.00 95.69 96 GLU A O 1
ATOM 758 N N . VAL A 1 97 ? 6.295 -3.566 -8.755 1.00 97.00 97 VAL A N 1
ATOM 759 C CA . VAL A 1 97 ? 4.845 -3.528 -8.571 1.00 97.00 97 VAL A CA 1
ATOM 760 C C . VAL A 1 97 ? 4.463 -4.770 -7.790 1.00 97.00 97 VAL A C 1
ATOM 762 O O . VAL A 1 97 ? 4.745 -5.891 -8.221 1.00 97.00 97 VAL A O 1
ATOM 765 N N . VAL A 1 98 ? 3.849 -4.557 -6.635 1.00 97.25 98 VAL A N 1
ATOM 766 C CA . VAL A 1 98 ? 3.565 -5.587 -5.636 1.00 97.25 98 VAL A CA 1
ATOM 767 C C . VAL A 1 98 ? 2.102 -5.529 -5.212 1.00 97.25 98 VAL A C 1
ATOM 769 O O . VAL A 1 98 ? 1.382 -4.576 -5.520 1.00 97.25 98 VAL A O 1
ATOM 772 N N . ARG A 1 99 ? 1.644 -6.575 -4.520 1.00 98.12 99 ARG A N 1
ATOM 773 C CA . ARG A 1 99 ? 0.314 -6.585 -3.907 1.00 98.12 99 ARG A CA 1
ATOM 774 C C . ARG A 1 99 ? 0.293 -5.656 -2.700 1.00 98.12 99 ARG A C 1
ATOM 776 O O . ARG A 1 99 ? 1.278 -5.565 -1.961 1.00 98.12 99 ARG A O 1
ATOM 783 N N . ALA A 1 100 ? -0.849 -5.021 -2.499 1.00 98.50 100 ALA A N 1
ATOM 784 C CA . ALA A 1 100 ? -1.194 -4.367 -1.258 1.00 98.50 100 ALA A CA 1
ATOM 785 C C . ALA A 1 100 ? -2.651 -4.654 -0.902 1.00 98.50 100 ALA A C 1
ATOM 787 O O . ALA A 1 100 ? -3.475 -4.894 -1.783 1.00 98.50 100 ALA A O 1
ATOM 788 N N . GLU A 1 101 ? -2.959 -4.659 0.386 1.00 98.50 101 GLU A N 1
ATOM 789 C CA . GLU A 1 101 ? -4.286 -5.001 0.889 1.00 98.50 101 GLU A CA 1
ATOM 790 C C . GLU A 1 101 ? -4.618 -4.166 2.117 1.00 98.50 101 GLU A C 1
ATOM 792 O O . GLU A 1 101 ? -3.741 -3.879 2.928 1.00 98.50 101 GLU A O 1
ATOM 797 N N . PHE A 1 102 ? -5.888 -3.819 2.286 1.00 98.62 102 PHE A N 1
ATOM 798 C CA . PHE A 1 102 ? -6.367 -3.214 3.523 1.00 98.62 102 PHE A CA 1
ATOM 799 C C . PHE A 1 102 ? -7.160 -4.222 4.341 1.00 98.62 102 PHE A C 1
ATOM 801 O O . PHE A 1 102 ? -7.882 -5.068 3.814 1.00 98.62 102 PHE A O 1
ATOM 808 N N . ARG A 1 103 ? -7.045 -4.117 5.663 1.00 98.50 103 ARG A N 1
ATOM 809 C CA . ARG A 1 103 ? -7.910 -4.840 6.596 1.00 98.50 103 ARG A CA 1
ATOM 810 C C . ARG A 1 103 ? -8.756 -3.853 7.364 1.00 98.50 103 ARG A C 1
ATOM 812 O O . ARG A 1 103 ? -8.244 -2.947 8.025 1.00 98.50 103 ARG A O 1
ATOM 819 N N . LEU A 1 104 ? -10.059 -4.077 7.299 1.00 97.88 104 LEU A N 1
ATOM 820 C CA . LEU A 1 104 ? -11.049 -3.273 7.996 1.00 97.88 104 LEU A CA 1
ATOM 821 C C . LEU A 1 104 ? -11.354 -3.866 9.381 1.00 97.88 104 LEU A C 1
ATOM 823 O O . LEU A 1 104 ?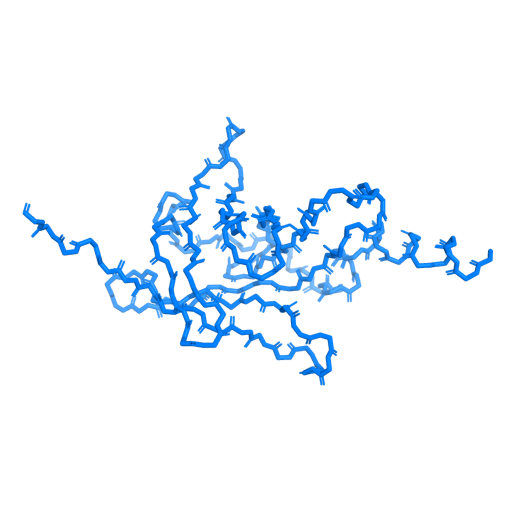 -11.157 -5.055 9.664 1.00 97.88 104 LEU A O 1
ATOM 827 N N . GLY A 1 105 ? -11.802 -3.006 10.280 1.00 94.62 105 GLY A N 1
ATOM 828 C CA . GLY A 1 105 ? -12.385 -3.328 11.573 1.00 94.62 105 GLY A CA 1
ATOM 829 C C . GLY A 1 105 ? -13.727 -2.621 11.752 1.00 94.62 105 GLY A C 1
ATOM 830 O O . GLY A 1 105 ? -14.179 -1.934 10.838 1.00 94.62 105 GLY A O 1
ATOM 831 N N . PRO A 1 106 ? -14.357 -2.771 12.929 1.00 92.75 106 PRO A N 1
ATOM 832 C CA . PRO A 1 106 ? -15.639 -2.131 13.229 1.00 92.75 106 PRO A CA 1
ATOM 833 C C . PRO A 1 106 ? -15.623 -0.605 13.054 1.00 92.75 106 PRO A C 1
ATOM 835 O O . PRO A 1 106 ? -16.619 -0.039 12.621 1.00 92.75 106 PRO A O 1
ATOM 838 N N . ASP A 1 107 ? -14.478 0.026 13.331 1.00 89.38 107 ASP A N 1
ATOM 839 C CA . ASP A 1 107 ? -14.309 1.485 13.343 1.00 89.38 107 ASP A CA 1
ATOM 840 C C . ASP A 1 107 ? -13.617 2.034 12.077 1.00 89.38 107 ASP A C 1
ATOM 842 O O . ASP A 1 107 ? -13.219 3.195 12.036 1.00 89.38 107 ASP A O 1
ATOM 846 N N . GLY A 1 108 ? -13.441 1.206 11.039 1.00 95.00 108 GLY A N 1
ATOM 847 C CA . GLY A 1 108 ? -12.796 1.594 9.779 1.00 95.00 108 GLY A CA 1
ATOM 848 C C . GLY A 1 108 ? -11.498 0.838 9.500 1.00 95.00 108 GLY A C 1
ATOM 849 O O . GLY A 1 108 ? -11.344 -0.326 9.875 1.00 95.00 108 GLY A O 1
ATOM 850 N N . VAL A 1 109 ? -10.562 1.466 8.788 1.00 97.56 109 VAL A N 1
ATOM 851 C CA . VAL A 1 109 ? -9.300 0.821 8.391 1.00 97.56 109 VAL A CA 1
ATOM 852 C C . VAL A 1 109 ? -8.425 0.547 9.616 1.00 97.56 109 VAL A C 1
ATOM 854 O O . VAL A 1 109 ? -8.209 1.435 10.436 1.00 97.56 109 VAL A O 1
ATOM 857 N N . ARG A 1 110 ? -7.898 -0.677 9.739 1.00 97.62 110 ARG A N 1
ATOM 858 C CA . ARG A 1 110 ? -7.003 -1.079 10.840 1.00 97.62 110 ARG A CA 1
ATOM 859 C C . ARG A 1 110 ? -5.572 -1.307 10.401 1.00 97.62 110 ARG A C 1
ATOM 861 O O . ARG A 1 110 ? -4.655 -0.973 11.140 1.00 97.62 110 ARG A O 1
ATOM 868 N N . GLU A 1 111 ? -5.373 -1.886 9.224 1.00 98.19 111 GLU A N 1
ATOM 869 C CA . GLU A 1 111 ? -4.039 -2.235 8.740 1.00 98.19 111 GLU A CA 1
ATOM 870 C C . GLU A 1 111 ? -3.947 -2.059 7.228 1.00 98.19 111 GLU A C 1
ATOM 872 O O . GLU A 1 111 ? -4.934 -2.248 6.509 1.00 98.19 111 GLU A O 1
ATOM 877 N N . VAL A 1 112 ? -2.734 -1.778 6.757 1.00 98.62 112 VAL A N 1
ATOM 878 C CA . VAL A 1 112 ? -2.355 -1.872 5.346 1.00 98.62 112 VAL A CA 1
ATOM 879 C C . VAL A 1 112 ? -1.199 -2.856 5.203 1.00 98.62 112 VAL A C 1
ATOM 881 O O . VAL A 1 112 ? -0.167 -2.735 5.862 1.00 98.62 112 VAL A O 1
ATOM 884 N N . GLY A 1 113 ? -1.387 -3.861 4.361 1.00 98.56 113 GLY A N 1
ATOM 885 C CA . GLY A 1 113 ? -0.382 -4.836 3.975 1.00 98.56 113 GLY A CA 1
ATOM 886 C C . GLY A 1 113 ? 0.286 -4.407 2.678 1.00 98.56 113 GLY A C 1
ATOM 887 O O . GLY A 1 113 ? -0.409 -4.078 1.721 1.00 98.56 113 GLY A O 1
ATOM 888 N N . VAL A 1 114 ? 1.618 -4.440 2.612 1.00 98.25 114 VAL A N 1
ATOM 889 C CA . VAL A 1 114 ? 2.376 -4.187 1.374 1.00 98.25 114 VAL A CA 1
ATOM 890 C C . VAL A 1 114 ? 3.442 -5.264 1.191 1.00 98.25 114 VAL A C 1
ATOM 892 O O . VAL A 1 114 ? 4.179 -5.584 2.125 1.00 98.25 114 VAL A O 1
ATOM 895 N N . GLY A 1 115 ? 3.546 -5.825 -0.013 1.00 97.31 115 GLY A N 1
ATOM 896 C CA . GLY A 1 115 ? 4.563 -6.824 -0.353 1.00 97.31 115 GLY A CA 1
ATOM 897 C C . GLY A 1 115 ? 5.956 -6.210 -0.507 1.00 97.31 115 GLY A C 1
ATOM 898 O O . GLY A 1 115 ? 6.421 -6.037 -1.626 1.00 97.31 115 GLY A O 1
ATOM 899 N N . LEU A 1 116 ? 6.609 -5.847 0.600 1.00 94.81 116 LEU A N 1
ATOM 900 C CA . LEU A 1 116 ? 7.919 -5.177 0.588 1.00 94.81 116 LEU A CA 1
ATOM 901 C C . LEU A 1 116 ? 9.114 -6.137 0.540 1.00 94.81 116 LEU A C 1
ATOM 903 O O . LEU A 1 116 ? 10.200 -5.715 0.153 1.00 94.81 116 LEU A O 1
ATOM 907 N N . GLU A 1 117 ? 8.930 -7.402 0.921 1.00 92.62 117 GLU A N 1
ATOM 908 C CA . GLU A 1 117 ? 10.010 -8.388 1.014 1.00 92.62 117 GLU A CA 1
ATOM 909 C C . GLU A 1 117 ? 9.822 -9.521 -0.013 1.00 92.62 117 GLU A C 1
ATOM 911 O O . GLU A 1 117 ? 8.957 -10.384 0.166 1.00 92.62 117 GLU A O 1
ATOM 916 N N . PRO A 1 118 ? 10.627 -9.566 -1.094 1.00 87.62 118 PRO A N 1
ATOM 917 C CA . PRO A 1 118 ? 10.525 -10.606 -2.117 1.00 87.62 118 PRO A CA 1
ATOM 918 C C . PRO A 1 118 ? 10.722 -12.032 -1.589 1.00 87.62 118 PRO A C 1
ATOM 920 O O . PRO A 1 118 ? 10.198 -12.976 -2.180 1.00 87.62 118 PRO A O 1
ATOM 923 N N . THR A 1 119 ? 11.476 -12.208 -0.499 1.00 90.31 119 THR A N 1
ATOM 924 C CA . THR A 1 119 ? 11.751 -13.532 0.085 1.00 90.31 119 THR A CA 1
ATOM 925 C C . THR A 1 119 ? 10.590 -14.102 0.901 1.00 90.31 119 THR A C 1
ATOM 927 O O . THR A 1 119 ? 10.596 -15.290 1.217 1.00 90.31 119 THR A O 1
ATOM 930 N N . MET A 1 120 ? 9.553 -13.305 1.174 1.00 89.62 120 MET A N 1
ATOM 931 C CA . MET A 1 120 ? 8.366 -13.726 1.924 1.00 89.62 120 MET A CA 1
ATOM 932 C C . MET A 1 120 ? 7.282 -14.394 1.058 1.00 89.62 120 MET A C 1
ATOM 934 O O . MET A 1 120 ? 6.143 -14.538 1.487 1.00 89.62 120 MET A O 1
ATOM 938 N N . ASN A 1 121 ? 7.607 -14.820 -0.169 1.00 86.81 121 ASN A N 1
ATOM 939 C CA . ASN A 1 121 ? 6.739 -15.644 -1.028 1.00 86.81 121 ASN A CA 1
ATOM 940 C C . ASN A 1 121 ? 5.293 -15.126 -1.197 1.00 86.81 121 ASN A C 1
ATOM 942 O O . ASN A 1 121 ? 4.355 -15.908 -1.340 1.00 86.81 121 ASN A O 1
ATOM 946 N N . GLY A 1 122 ? 5.114 -13.803 -1.226 1.00 84.88 122 GLY A N 1
ATOM 947 C CA . GLY A 1 122 ? 3.809 -13.164 -1.413 1.00 84.88 122 GLY A CA 1
ATOM 948 C C . GLY A 1 122 ? 3.059 -12.827 -0.124 1.00 84.88 122 GLY A C 1
ATOM 949 O O . GLY A 1 122 ? 1.970 -12.262 -0.215 1.00 84.88 122 GLY A O 1
ATOM 950 N N . GLU A 1 123 ? 3.623 -13.110 1.053 1.00 95.25 123 GLU A N 1
ATOM 951 C CA . GLU A 1 123 ? 3.131 -12.526 2.301 1.00 95.25 123 GLU A CA 1
ATOM 952 C C . GLU A 1 123 ? 3.362 -11.006 2.323 1.00 95.25 123 GLU A C 1
ATOM 954 O O . GLU A 1 123 ? 4.297 -10.474 1.717 1.00 95.25 123 GLU A O 1
ATOM 959 N N . LEU A 1 124 ? 2.475 -10.297 3.023 1.00 98.12 124 LEU A N 1
ATOM 960 C CA . LEU A 1 124 ? 2.493 -8.840 3.120 1.00 98.12 124 LEU A CA 1
ATOM 961 C C . LEU A 1 124 ? 3.069 -8.397 4.466 1.00 98.12 124 LEU A C 1
ATOM 963 O O . LEU A 1 124 ? 2.789 -9.003 5.501 1.00 98.12 124 LEU A O 1
ATOM 967 N N . ILE A 1 125 ? 3.812 -7.291 4.459 1.00 97.56 125 ILE A N 1
ATOM 968 C CA . ILE A 1 125 ? 4.195 -6.576 5.677 1.00 97.56 125 ILE A CA 1
ATOM 969 C C . ILE A 1 125 ? 3.014 -5.710 6.105 1.00 97.56 125 ILE A C 1
ATOM 971 O O . ILE A 1 125 ? 2.626 -4.798 5.374 1.00 97.56 125 ILE A O 1
ATOM 975 N N . TRP A 1 126 ? 2.445 -6.002 7.274 1.00 98.25 126 TRP A N 1
ATOM 976 C CA . TRP A 1 126 ? 1.237 -5.351 7.784 1.00 98.25 126 TRP A CA 1
ATOM 977 C C . TRP A 1 126 ? 1.570 -4.187 8.711 1.00 98.25 126 TRP A C 1
ATOM 979 O O . TRP A 1 126 ? 2.023 -4.380 9.837 1.00 98.25 126 TRP A O 1
ATOM 989 N N . PHE A 1 127 ? 1.310 -2.970 8.251 1.00 98.12 127 PHE A N 1
ATOM 990 C CA . PHE A 1 127 ? 1.425 -1.759 9.048 1.00 98.12 127 PHE A CA 1
ATOM 991 C C . PHE A 1 127 ? 0.102 -1.488 9.764 1.00 98.12 127 PHE A C 1
ATOM 993 O O . PHE A 1 127 ? -0.954 -1.456 9.132 1.00 98.12 127 PHE A O 1
ATOM 1000 N N . GLN A 1 128 ? 0.166 -1.256 11.071 1.00 98.25 128 GLN A N 1
ATOM 1001 C CA . GLN A 1 128 ? -0.989 -0.886 11.888 1.00 98.25 128 GLN A CA 1
ATOM 1002 C C . GLN A 1 128 ? -1.337 0.578 11.655 1.00 98.25 128 GLN A C 1
ATOM 1004 O O . GLN A 1 128 ? -0.437 1.420 11.656 1.00 98.25 128 GLN A O 1
ATOM 1009 N N . ARG A 1 129 ? -2.622 0.899 11.509 1.00 97.19 129 ARG A N 1
ATOM 1010 C CA . ARG A 1 129 ? -3.092 2.284 11.546 1.00 97.19 129 ARG A CA 1
ATOM 1011 C C . ARG A 1 129 ? -2.867 2.837 12.949 1.00 97.19 129 ARG A C 1
ATOM 1013 O O . ARG A 1 129 ? -3.174 2.175 13.939 1.00 97.19 129 ARG A O 1
ATOM 1020 N N . ILE A 1 130 ? -2.311 4.039 13.030 1.00 94.88 130 ILE A N 1
ATOM 1021 C CA . ILE A 1 130 ? -2.069 4.731 14.292 1.00 94.88 130 ILE A CA 1
ATOM 1022 C C . ILE A 1 130 ? -2.799 6.069 14.294 1.00 94.88 130 ILE A C 1
ATOM 1024 O O . ILE A 1 130 ? -2.711 6.851 13.345 1.00 94.88 130 ILE A O 1
ATOM 1028 N N . GLU A 1 131 ? -3.502 6.338 15.387 1.00 80.31 131 GLU A N 1
ATOM 1029 C CA . GLU A 1 131 ? -4.164 7.620 15.592 1.00 80.31 131 GLU A CA 1
ATOM 1030 C C . GLU A 1 131 ? -3.137 8.753 15.708 1.00 80.31 131 GLU A C 1
ATOM 1032 O O . GLU A 1 131 ? -1.977 8.569 16.110 1.00 80.31 131 GLU A O 1
ATOM 1037 N N . GLN A 1 132 ? -3.555 9.967 15.355 1.00 57.00 132 GLN A N 1
ATOM 1038 C CA . GLN A 1 132 ? -2.838 11.140 15.831 1.00 57.00 132 GLN A CA 1
ATOM 1039 C C . GLN A 1 132 ? -3.135 11.318 17.310 1.00 57.00 132 GLN A C 1
ATOM 1041 O O . GLN A 1 132 ? -4.232 11.719 17.674 1.00 57.00 132 GLN A O 1
ATOM 1046 N N . SER A 1 133 ? -2.157 11.023 18.173 1.00 42.53 133 SER A N 1
ATOM 1047 C CA . SER A 1 133 ? -2.162 11.577 19.523 1.00 42.53 133 SER A CA 1
ATOM 1048 C C . SER A 1 133 ? -2.203 13.093 19.373 1.00 42.53 133 SER A C 1
ATOM 1050 O O . SER A 1 133 ? -1.186 13.703 19.037 1.00 42.53 133 SER A O 1
ATOM 1052 N N . SER A 1 134 ? -3.384 13.683 19.549 1.00 37.53 134 SER A N 1
ATOM 1053 C CA . SER A 1 134 ? -3.539 15.125 19.680 1.00 37.53 134 SER A CA 1
ATOM 1054 C C . SER A 1 134 ? -2.589 15.573 20.784 1.00 37.53 134 SER A C 1
ATOM 1056 O O . SER A 1 134 ? -2.726 15.145 21.931 1.00 37.53 134 SER A O 1
ATOM 1058 N N . THR A 1 135 ? -1.568 16.333 20.404 1.00 34.38 135 THR A N 1
ATOM 1059 C CA . THR A 1 135 ? -0.718 17.054 21.354 1.00 34.38 135 THR A CA 1
ATOM 1060 C C . THR A 1 135 ? -1.432 18.330 21.766 1.00 34.38 135 THR A C 1
ATOM 1062 O O . THR A 1 135 ? -2.060 18.948 20.876 1.00 34.38 135 THR A O 1
#

Organism: Petromyces alliaceus (NCBI:txid209559)

Secondary structure (DSSP, 8-state):
-HHHHHHHHHHTHHHHH-S---SSPPPPSS-GGGG-EEEEETTTEEEEEEE-TTSSSEEEEETTSSS-EEEEEEEEETTEEEEEEEETTS-GGG-EEEEEEEEEETTEEEEEEE---GGGTTPPEEEEEE-----

Radius of gyration: 15.06 Å; chains: 1; bounding box: 36×33×44 Å

Foldseek 3Di:
DVVVVLLVCQVCVLCVQCVDADVVAADAPDQQQLVFAWWQDPVWGIWGWDQDPVNAWIWIAPCVTPFGWIWIWGDGGYFKIKTFTGTPPDDSSNTHIAIKGFDADPVGTFWIFTPPDPVVVRGTDITGGDDPPDD

pLDDT: mean 93.03, std 9.83, range [34.38, 98.62]